Protein AF-A0A2W7QHV4-F1 (afdb_monomer_lite)

Radius of gyration: 16.57 Å; chains: 1; bounding box: 40×43×42 Å

Foldseek 3Di:
DDPVVLQDKDKDKKWKWKDAAPDDFDPPADPCDPWDWDADPVQQWIFTDDPNHTFWIKHKDCDDLLCVVVPNDDPAIEIDPIDGDPVCPPVLPLLNNLLVVCVVPSNPHMYMYIHHPPCVSVVVSCVSSPIDTFWIWIFIDGNSDTHPTDTGGDD

pLDDT: mean 93.12, std 9.53, range [46.91, 98.56]

Organism: NCBI:txid237019

Structure (mmCIF, N/CA/C/O backbone):
data_AF-A0A2W7QHV4-F1
#
_entry.id   AF-A0A2W7QHV4-F1
#
loop_
_atom_site.group_PDB
_atom_site.id
_atom_site.type_symbol
_atom_site.label_atom_id
_atom_site.label_alt_id
_atom_site.label_comp_id
_atom_site.label_asym_id
_atom_site.label_entity_id
_atom_site.label_seq_id
_atom_site.pdbx_PDB_ins_code
_atom_site.Cartn_x
_atom_site.Cartn_y
_atom_site.Cartn_z
_atom_site.occupancy
_atom_site.B_iso_or_equiv
_atom_site.auth_seq_id
_atom_site.auth_comp_id
_atom_site.auth_asym_id
_atom_site.auth_atom_id
_atom_site.pdbx_PDB_model_num
ATOM 1 N N . MET A 1 1 ? 19.723 -25.994 14.233 1.00 46.91 1 MET A N 1
ATOM 2 C CA . MET A 1 1 ? 18.684 -25.896 13.178 1.00 46.91 1 MET A CA 1
ATOM 3 C C . MET A 1 1 ? 19.008 -24.673 12.319 1.00 46.91 1 MET A C 1
ATOM 5 O O . MET A 1 1 ? 18.790 -23.552 12.754 1.00 46.91 1 MET A O 1
ATOM 9 N N . GLY A 1 2 ? 19.735 -24.883 11.216 1.00 48.97 2 GLY A N 1
ATOM 10 C CA . GLY A 1 2 ? 20.670 -23.897 10.649 1.00 48.97 2 GLY A CA 1
ATOM 11 C C . GLY A 1 2 ? 20.086 -22.851 9.692 1.00 48.97 2 GLY A C 1
ATOM 12 O O . GLY A 1 2 ? 19.039 -23.055 9.077 1.00 48.97 2 GLY A O 1
ATOM 13 N N . LEU A 1 3 ? 20.834 -21.749 9.533 1.00 57.16 3 LEU A N 1
ATOM 14 C CA . LEU A 1 3 ? 20.592 -20.608 8.632 1.00 57.16 3 LEU A CA 1
ATOM 15 C C . LEU A 1 3 ? 20.153 -20.984 7.198 1.00 57.16 3 LEU A C 1
ATOM 17 O O . LEU A 1 3 ? 19.493 -20.185 6.538 1.00 57.16 3 LEU A O 1
ATOM 21 N N . LEU A 1 4 ? 20.477 -22.189 6.724 1.00 57.28 4 LEU A N 1
ATOM 22 C CA . LEU A 1 4 ? 20.204 -22.669 5.365 1.00 57.28 4 LEU A CA 1
ATOM 23 C C . LEU A 1 4 ? 18.707 -22.826 5.045 1.00 57.28 4 LEU A C 1
ATOM 25 O O . LEU A 1 4 ? 18.315 -22.675 3.891 1.00 57.28 4 LEU A O 1
ATOM 29 N N . ASN A 1 5 ? 17.837 -23.015 6.047 1.00 55.88 5 ASN A N 1
ATOM 30 C CA . ASN A 1 5 ? 16.386 -23.083 5.813 1.00 55.88 5 ASN A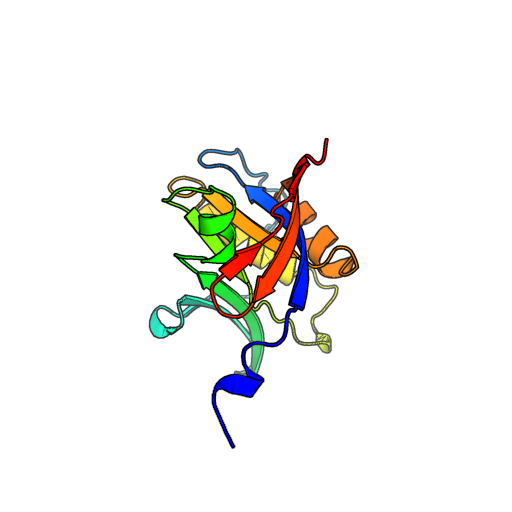 CA 1
ATOM 31 C C . ASN A 1 5 ? 15.769 -21.743 5.362 1.00 55.88 5 ASN A C 1
ATOM 33 O O . ASN A 1 5 ? 14.629 -21.728 4.898 1.00 55.88 5 ASN A O 1
ATOM 37 N N . LYS A 1 6 ? 16.507 -20.626 5.469 1.00 58.16 6 LYS A N 1
ATOM 38 C CA . LYS A 1 6 ? 16.067 -19.285 5.038 1.00 58.16 6 LYS A CA 1
ATOM 39 C C . LYS A 1 6 ? 16.394 -18.966 3.570 1.00 58.16 6 LYS A C 1
ATOM 41 O O . LYS A 1 6 ? 16.013 -17.902 3.091 1.00 58.16 6 LYS A O 1
ATOM 46 N N . LEU A 1 7 ? 17.066 -19.870 2.850 1.00 75.06 7 LEU A N 1
ATOM 47 C CA . LEU A 1 7 ? 17.440 -19.715 1.434 1.00 75.06 7 LEU A CA 1
ATOM 48 C C . LEU A 1 7 ? 16.475 -20.427 0.475 1.00 75.06 7 LEU A C 1
ATOM 50 O O . LEU A 1 7 ? 16.842 -20.752 -0.651 1.00 75.06 7 LEU A O 1
ATOM 54 N N . LYS A 1 8 ? 15.234 -20.687 0.899 1.00 84.75 8 LYS A N 1
ATOM 55 C CA . LYS A 1 8 ? 14.233 -21.258 -0.003 1.00 84.75 8 LYS A CA 1
ATOM 56 C C . LYS A 1 8 ? 13.778 -20.200 -1.013 1.00 84.75 8 LYS A C 1
ATOM 58 O O . LYS A 1 8 ? 13.364 -19.118 -0.587 1.00 84.75 8 LYS A O 1
ATOM 63 N N . PRO A 1 9 ? 13.836 -20.492 -2.322 1.00 90.06 9 PRO A N 1
ATOM 64 C CA . PRO A 1 9 ? 13.289 -19.600 -3.328 1.00 90.06 9 PRO A CA 1
ATOM 65 C C . PRO A 1 9 ? 11.784 -19.410 -3.136 1.00 90.06 9 PRO A C 1
ATOM 67 O O . PRO A 1 9 ? 11.052 -20.376 -2.926 1.00 90.06 9 PRO A O 1
ATOM 70 N N . PHE A 1 10 ? 11.329 -18.163 -3.223 1.00 92.00 10 PHE A N 1
ATOM 71 C CA . PHE A 1 10 ? 9.923 -17.791 -3.125 1.00 92.00 10 PHE A CA 1
ATOM 72 C C . PHE A 1 10 ? 9.524 -16.938 -4.337 1.00 92.00 10 PHE A C 1
ATOM 74 O O . PHE A 1 10 ? 10.131 -15.881 -4.554 1.00 92.00 10 PHE A O 1
ATOM 81 N N . PRO A 1 11 ? 8.538 -17.364 -5.145 1.00 95.88 11 PRO A N 1
ATOM 82 C CA . PRO A 1 11 ? 8.043 -16.551 -6.244 1.00 95.88 11 PRO A CA 1
ATOM 83 C C . PRO A 1 11 ? 7.258 -15.357 -5.696 1.00 95.88 11 PRO A C 1
ATOM 85 O O . PRO A 1 11 ? 6.364 -15.503 -4.867 1.00 95.88 11 PRO A O 1
ATOM 88 N N . VAL A 1 12 ? 7.587 -14.165 -6.177 1.00 96.62 12 VAL A N 1
ATOM 89 C CA . VAL A 1 12 ? 6.855 -12.930 -5.893 1.00 96.62 12 VAL A CA 1
ATOM 90 C C . VAL A 1 12 ? 6.030 -12.587 -7.123 1.00 96.62 12 VAL A C 1
ATOM 92 O O . VAL A 1 12 ? 6.571 -12.537 -8.226 1.00 96.62 12 VAL A O 1
ATOM 95 N N . ASP A 1 13 ? 4.743 -12.331 -6.920 1.00 97.75 13 ASP A N 1
ATOM 96 C CA . ASP A 1 13 ? 3.813 -11.852 -7.940 1.00 97.75 13 ASP A CA 1
ATOM 97 C C . ASP A 1 13 ? 2.847 -10.863 -7.284 1.00 97.75 13 ASP A C 1
ATOM 99 O O . ASP A 1 13 ? 1.955 -11.253 -6.529 1.00 97.75 13 ASP A O 1
ATOM 103 N N . LEU A 1 14 ? 3.091 -9.572 -7.496 1.00 98.25 14 LEU A N 1
ATOM 104 C CA . LEU A 1 14 ? 2.394 -8.488 -6.806 1.00 98.25 14 LEU A CA 1
ATOM 105 C C . LEU A 1 14 ? 1.960 -7.420 -7.804 1.00 98.25 14 LEU A C 1
ATOM 107 O O . LEU A 1 14 ? 2.708 -7.071 -8.714 1.00 98.25 14 LEU A O 1
ATOM 111 N N . LEU A 1 15 ? 0.771 -6.866 -7.605 1.00 98.50 15 LEU A N 1
ATOM 112 C CA . LEU A 1 15 ? 0.373 -5.614 -8.232 1.00 98.50 15 LEU A CA 1
ATOM 113 C C . LEU A 1 15 ? 0.959 -4.460 -7.422 1.00 98.50 15 LEU A C 1
ATOM 115 O O . LEU A 1 15 ? 0.896 -4.463 -6.192 1.00 98.50 15 LEU A O 1
ATOM 119 N N . LEU A 1 16 ? 1.514 -3.484 -8.124 1.00 98.44 16 LEU A N 1
ATOM 120 C CA . LEU A 1 16 ? 1.983 -2.225 -7.585 1.00 98.44 16 LEU A CA 1
ATOM 121 C C . LEU A 1 16 ? 0.974 -1.137 -7.931 1.00 98.44 16 LEU A C 1
ATOM 123 O O . LEU A 1 16 ? 0.675 -0.907 -9.102 1.00 98.44 16 LEU A O 1
ATOM 127 N N . TYR A 1 17 ? 0.511 -0.457 -6.895 1.00 98.38 17 TYR A N 1
ATOM 128 C CA . TYR A 1 17 ? -0.340 0.716 -6.973 1.00 98.38 17 TYR A CA 1
ATOM 129 C C . TYR A 1 17 ? 0.438 1.938 -6.514 1.00 98.38 17 TYR A C 1
ATOM 131 O O . TYR A 1 17 ? 1.314 1.831 -5.647 1.00 98.38 17 TYR A O 1
ATOM 139 N N . SER A 1 18 ? 0.103 3.093 -7.077 1.00 97.06 18 SER A N 1
ATOM 140 C CA . SER A 1 18 ? 0.762 4.348 -6.748 1.00 97.06 18 SER A CA 1
ATOM 141 C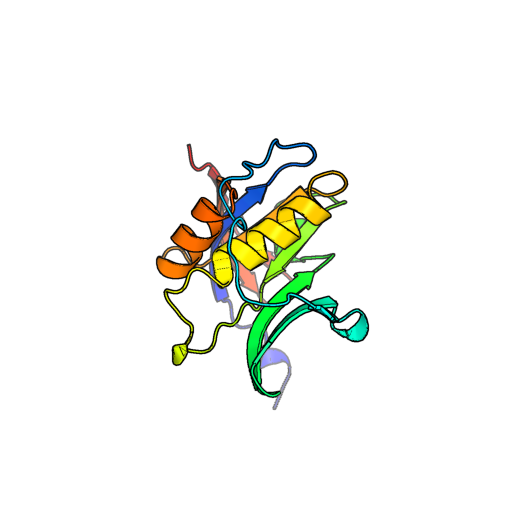 C . SER A 1 18 ? -0.195 5.521 -6.626 1.00 97.06 18 SER A C 1
ATOM 143 O O . SER A 1 18 ? -1.218 5.582 -7.304 1.00 97.06 18 SER A O 1
ATOM 145 N N . CYS A 1 19 ? 0.204 6.491 -5.814 1.00 96.56 19 CYS A N 1
ATOM 146 C CA . CYS A 1 19 ? -0.244 7.871 -5.908 1.00 96.56 19 CYS A CA 1
ATOM 147 C C . CYS A 1 19 ? 1.012 8.734 -6.052 1.00 96.56 19 CYS A C 1
ATOM 149 O O . CYS A 1 19 ? 1.839 8.790 -5.136 1.00 96.56 19 CYS A O 1
ATOM 151 N N . THR A 1 20 ? 1.203 9.319 -7.233 1.00 92.38 20 THR A N 1
ATOM 152 C CA . THR A 1 20 ? 2.401 10.105 -7.543 1.00 92.38 20 THR A CA 1
ATOM 153 C C . THR A 1 20 ? 2.368 11.419 -6.787 1.00 92.38 20 THR A C 1
ATOM 155 O O . THR A 1 20 ? 1.299 12.002 -6.580 1.00 92.38 20 THR A O 1
ATOM 158 N N . ARG A 1 21 ? 3.539 11.915 -6.401 1.00 90.00 21 ARG A N 1
ATOM 159 C CA . ARG A 1 21 ? 3.649 13.212 -5.746 1.00 90.00 21 ARG A CA 1
ATOM 160 C C . ARG A 1 21 ? 2.930 14.311 -6.532 1.00 90.00 21 ARG A C 1
ATOM 162 O O . ARG A 1 21 ? 3.041 14.377 -7.753 1.00 90.00 21 ARG A O 1
ATOM 169 N N . ASN A 1 22 ? 2.237 15.189 -5.814 1.00 88.88 22 ASN A N 1
ATOM 170 C CA . ASN A 1 22 ? 1.421 16.286 -6.342 1.00 88.88 22 ASN A CA 1
ATOM 171 C C . ASN A 1 22 ? 0.206 15.844 -7.175 1.00 88.88 22 ASN A C 1
ATOM 173 O O . ASN A 1 22 ? -0.383 16.668 -7.872 1.00 88.88 22 ASN A O 1
ATOM 177 N N . SER A 1 23 ? -0.199 14.573 -7.094 1.00 88.88 23 SER A N 1
ATOM 178 C CA . SER A 1 23 ? -1.467 14.137 -7.685 1.00 88.88 23 SER A CA 1
ATOM 179 C C . SER A 1 23 ? -2.644 14.826 -7.000 1.00 88.88 23 SER A C 1
ATOM 181 O O . SER A 1 23 ? -2.697 14.919 -5.771 1.00 88.88 23 SER A O 1
ATOM 183 N N . ALA A 1 24 ? -3.617 15.267 -7.796 1.00 88.44 24 ALA A N 1
ATOM 184 C CA . ALA A 1 24 ? -4.884 15.759 -7.280 1.00 88.44 24 ALA A CA 1
ATOM 185 C C . ALA A 1 24 ? -5.705 14.585 -6.724 1.00 88.44 24 ALA A C 1
ATOM 187 O O . ALA A 1 24 ? -5.980 13.616 -7.431 1.00 88.44 24 ALA A O 1
ATOM 188 N N . LEU A 1 25 ? -6.101 14.678 -5.456 1.00 89.81 25 LEU A N 1
ATOM 189 C CA . LEU A 1 25 ? -6.976 13.709 -4.802 1.00 89.81 25 LEU A CA 1
ATOM 190 C C . LEU A 1 25 ? -8.389 14.281 -4.700 1.00 89.81 25 LEU A C 1
ATOM 192 O O . LEU A 1 25 ? -8.568 15.451 -4.379 1.00 89.81 25 LEU A O 1
ATOM 196 N N . SER A 1 26 ? -9.394 13.445 -4.953 1.00 85.50 26 SER A N 1
ATOM 197 C CA . SER A 1 26 ? -10.801 13.823 -4.792 1.00 85.50 26 SER A CA 1
ATOM 198 C C . SER A 1 26 ? -11.181 13.972 -3.316 1.00 85.50 26 SER A C 1
ATOM 200 O O . SER A 1 26 ? -10.782 13.158 -2.492 1.00 85.50 26 SER A O 1
ATOM 202 N N . ASP A 1 27 ? -12.045 14.933 -2.991 1.00 80.94 27 ASP A N 1
ATOM 203 C CA . ASP A 1 27 ? -12.653 15.078 -1.659 1.00 80.94 27 ASP A CA 1
ATOM 204 C C . ASP A 1 27 ? -13.916 14.216 -1.455 1.00 80.94 27 ASP A C 1
ATOM 206 O O . ASP A 1 27 ? -14.699 14.453 -0.535 1.00 80.94 27 ASP A O 1
ATOM 210 N N . ALA A 1 28 ? -14.162 13.229 -2.324 1.00 75.25 28 ALA A N 1
ATOM 211 C CA . ALA A 1 28 ? -15.355 12.382 -2.250 1.00 75.25 28 ALA A CA 1
ATOM 212 C C . ALA A 1 28 ? -15.375 11.447 -1.024 1.00 75.25 28 ALA A C 1
ATOM 214 O O . ALA A 1 28 ? -16.450 11.078 -0.554 1.00 75.25 28 ALA A O 1
ATOM 215 N N . LEU A 1 29 ? -14.206 11.068 -0.501 1.00 80.12 29 LEU A N 1
ATOM 216 C CA . LEU A 1 29 ? -14.080 10.310 0.746 1.00 80.12 29 LEU A CA 1
ATOM 217 C C . LEU A 1 29 ? -13.980 11.258 1.954 1.00 80.12 29 LEU A C 1
ATOM 219 O O . LEU A 1 29 ? -13.500 12.381 1.824 1.00 80.12 29 LEU A O 1
ATOM 223 N N . ASN A 1 30 ? -14.375 10.771 3.136 1.00 68.06 30 ASN A N 1
ATOM 224 C CA . ASN A 1 30 ? -14.344 11.456 4.443 1.00 68.06 30 ASN A CA 1
ATOM 225 C C . ASN A 1 30 ? -15.435 12.487 4.791 1.00 68.06 30 ASN A C 1
ATOM 227 O O . ASN A 1 30 ? -15.299 13.115 5.838 1.00 68.06 30 ASN A O 1
ATOM 231 N N . LYS A 1 31 ? -16.521 12.670 4.026 1.00 68.19 31 LYS A N 1
ATOM 232 C CA . LYS A 1 31 ? -17.545 13.658 4.441 1.00 68.19 31 LYS A CA 1
ATOM 233 C C . LYS A 1 31 ? -18.235 13.316 5.770 1.00 68.19 31 LYS A C 1
ATOM 235 O O . LYS A 1 31 ? -18.462 14.223 6.555 1.00 68.19 31 LYS A O 1
ATOM 240 N N . ASP A 1 32 ? -18.430 12.027 6.059 1.00 82.38 32 ASP A N 1
ATOM 241 C CA . ASP A 1 32 ? -19.102 11.549 7.279 1.00 82.38 32 ASP A CA 1
ATOM 242 C C . ASP A 1 32 ? -18.384 10.337 7.908 1.00 82.38 32 ASP A C 1
ATOM 244 O O . ASP A 1 32 ? -19.020 9.410 8.406 1.00 82.38 32 ASP A O 1
ATOM 248 N N . PHE A 1 33 ? -17.047 10.273 7.830 1.00 90.94 33 PHE A N 1
ATOM 249 C CA . PHE A 1 33 ? -16.299 9.137 8.385 1.00 90.94 33 PHE A CA 1
ATOM 250 C C . PHE A 1 33 ? -16.332 9.179 9.927 1.00 90.94 33 PHE A C 1
ATOM 252 O O . PHE A 1 33 ? -15.736 10.085 10.509 1.00 90.94 33 PHE A O 1
ATOM 259 N N . PRO A 1 34 ? -16.992 8.223 10.615 1.00 93.12 34 PRO A N 1
ATOM 260 C CA . PRO A 1 34 ? -17.326 8.364 12.037 1.00 93.12 34 PRO A CA 1
ATOM 261 C C . PRO A 1 34 ? -16.175 7.977 12.975 1.00 93.12 34 PRO A C 1
ATOM 263 O O . PRO A 1 34 ? -16.338 7.970 14.193 1.00 93.12 34 PRO A O 1
ATOM 266 N N . TYR A 1 35 ? -15.022 7.608 12.418 1.00 94.94 35 TYR A N 1
ATOM 267 C CA . TYR A 1 35 ? -13.901 7.084 13.175 1.00 94.94 35 TYR A CA 1
ATOM 268 C C . TYR A 1 35 ? -12.769 8.098 13.272 1.00 94.94 35 TYR A C 1
ATOM 270 O O . TYR A 1 35 ? -12.344 8.687 12.277 1.00 94.94 35 TYR A O 1
ATOM 278 N N . GLN A 1 36 ? -12.215 8.223 14.474 1.00 94.94 36 GLN A N 1
ATOM 279 C CA . GLN A 1 36 ? -10.976 8.950 14.697 1.00 94.94 36 GLN A CA 1
ATOM 280 C C . GLN A 1 36 ? -9.786 8.132 14.183 1.00 94.94 36 GLN A C 1
ATOM 282 O O . GLN A 1 36 ? -9.640 6.956 14.516 1.00 94.94 36 GLN A O 1
ATOM 287 N N . ILE A 1 37 ? -8.934 8.769 13.379 1.00 96.56 37 ILE A N 1
ATOM 288 C CA . ILE A 1 37 ? -7.691 8.180 12.880 1.00 96.56 37 ILE A CA 1
ATOM 289 C C . ILE A 1 37 ? -6.527 8.774 13.673 1.00 96.56 37 ILE A C 1
ATOM 291 O O . ILE A 1 37 ? -6.223 9.958 13.528 1.00 96.56 37 ILE A O 1
ATOM 295 N N . ASP A 1 38 ? -5.843 7.943 14.452 1.00 97.38 38 ASP A N 1
ATOM 296 C CA . ASP A 1 38 ? -4.651 8.343 15.201 1.00 97.38 38 ASP A CA 1
ATOM 297 C C . ASP A 1 38 ? -3.377 7.865 14.496 1.00 97.38 38 ASP A C 1
ATOM 299 O O . ASP A 1 38 ? -3.365 6.835 13.816 1.00 97.38 38 ASP A O 1
ATOM 303 N N . PHE A 1 39 ? -2.273 8.589 14.688 1.00 97.94 39 PHE A N 1
ATOM 304 C CA . PHE A 1 39 ? -0.950 8.178 14.220 1.00 97.94 39 PHE A CA 1
ATOM 305 C C . PHE A 1 39 ? -0.072 7.756 15.402 1.00 97.94 39 PHE A C 1
ATOM 307 O O . PHE A 1 39 ? 0.142 8.536 16.326 1.00 97.94 39 PHE A O 1
ATOM 314 N N . SER A 1 40 ? 0.458 6.531 15.361 1.00 96.56 40 SER A N 1
ATOM 315 C CA . SER A 1 40 ? 1.507 6.065 16.275 1.00 96.56 40 SER A CA 1
ATOM 316 C C . SER A 1 40 ? 2.868 6.317 15.634 1.00 96.56 40 SER A C 1
ATOM 318 O O . SER A 1 40 ? 3.225 5.646 14.663 1.00 96.56 40 SER A O 1
ATOM 320 N N . GLU A 1 41 ? 3.634 7.266 16.178 1.00 94.31 41 GLU A N 1
ATOM 321 C CA . GLU A 1 41 ? 4.996 7.558 15.708 1.00 94.31 41 GLU A CA 1
ATOM 322 C C . GLU A 1 41 ? 5.945 6.380 15.955 1.00 94.31 41 GLU A C 1
ATOM 324 O O . GLU A 1 41 ? 6.679 5.979 15.051 1.00 94.31 41 GLU A O 1
ATOM 329 N N . ALA A 1 42 ? 5.868 5.777 17.148 1.00 94.56 42 ALA A N 1
ATOM 330 C CA . ALA A 1 42 ? 6.736 4.678 17.572 1.00 94.56 42 ALA A CA 1
ATOM 331 C C . ALA A 1 42 ? 6.663 3.466 16.629 1.00 94.56 42 ALA A C 1
ATOM 333 O O . ALA A 1 42 ? 7.677 2.831 16.348 1.00 94.56 42 ALA A O 1
ATOM 334 N N . ASP A 1 43 ? 5.471 3.180 16.101 1.00 95.12 43 ASP A N 1
ATOM 335 C CA . ASP A 1 43 ? 5.240 2.064 15.180 1.00 95.12 43 ASP A CA 1
ATOM 336 C C . ASP A 1 43 ? 5.124 2.500 13.711 1.00 95.12 43 ASP A C 1
ATOM 338 O O . ASP A 1 43 ? 4.936 1.651 12.836 1.00 95.12 43 ASP A O 1
ATOM 342 N N . SER A 1 44 ? 5.179 3.809 13.438 1.00 97.25 44 SER A N 1
ATOM 343 C CA . SER A 1 44 ? 4.938 4.409 12.120 1.00 97.25 44 SER A CA 1
ATOM 344 C C . SER A 1 44 ? 3.663 3.881 11.451 1.00 97.25 44 SER A C 1
ATOM 346 O O . SER A 1 44 ? 3.694 3.355 10.337 1.00 97.25 44 SER A O 1
ATOM 348 N N . GLN A 1 45 ? 2.519 3.991 12.128 1.00 98.31 45 GLN A N 1
ATOM 349 C CA . GLN A 1 45 ? 1.251 3.447 11.627 1.00 98.31 45 GLN A CA 1
ATOM 350 C C . GLN A 1 45 ? 0.050 4.323 11.973 1.00 98.31 45 GLN A C 1
ATOM 352 O O . GLN A 1 45 ? 0.011 4.960 13.024 1.00 98.31 45 GLN A O 1
ATOM 357 N N . PHE A 1 46 ? -0.957 4.299 11.105 1.00 98.38 46 PHE A N 1
ATOM 358 C CA . PHE A 1 46 ? -2.274 4.861 11.391 1.00 98.38 46 PHE A CA 1
ATOM 359 C C . PHE A 1 46 ? -3.147 3.790 12.020 1.00 98.38 46 PHE A C 1
ATOM 361 O O . PHE A 1 46 ? -3.160 2.656 11.533 1.00 98.38 46 PHE A O 1
ATOM 368 N N . ILE A 1 47 ? -3.861 4.140 13.083 1.00 98.25 47 ILE A N 1
ATOM 369 C CA . ILE A 1 47 ? -4.727 3.234 13.832 1.00 98.25 47 ILE A CA 1
ATOM 370 C C . ILE A 1 47 ? -6.110 3.840 14.015 1.00 98.25 47 ILE A C 1
ATOM 372 O O . ILE A 1 47 ? -6.271 5.055 14.093 1.00 98.25 47 ILE A O 1
ATOM 376 N N . ILE A 1 48 ? -7.097 2.962 14.133 1.00 98.12 48 ILE A N 1
ATOM 377 C CA . ILE A 1 48 ? -8.413 3.307 14.656 1.00 98.12 48 ILE A CA 1
ATOM 378 C C . ILE A 1 48 ? -8.711 2.345 15.795 1.00 98.12 48 ILE A C 1
ATOM 380 O O . ILE A 1 48 ? -8.492 1.130 15.671 1.00 98.12 48 ILE A O 1
ATOM 384 N N . LYS A 1 49 ? -9.224 2.890 16.897 1.00 97.44 49 LYS A N 1
ATOM 385 C CA . LYS A 1 49 ? -9.718 2.111 18.026 1.00 97.44 49 LYS A CA 1
ATOM 386 C C . LYS A 1 49 ? -11.168 2.450 18.327 1.00 97.44 49 LYS A C 1
ATOM 388 O O . LYS A 1 49 ? -11.559 3.608 18.262 1.00 97.44 49 LYS A O 1
ATOM 393 N N . GLU A 1 50 ? -11.928 1.448 18.743 1.00 95.50 50 GLU A N 1
ATOM 394 C CA . GLU A 1 50 ? -13.270 1.630 19.288 1.00 95.50 50 GLU A CA 1
ATOM 395 C C . GLU A 1 50 ? -13.359 0.942 20.650 1.00 95.50 50 GLU A C 1
ATOM 397 O O . GLU A 1 50 ? -13.037 -0.241 20.786 1.00 95.50 50 GLU A O 1
ATOM 402 N N . LYS A 1 51 ? -13.738 1.704 21.686 1.00 93.56 51 LYS A N 1
ATOM 403 C CA . LYS A 1 51 ? -13.794 1.232 23.086 1.00 93.56 51 LYS A CA 1
ATOM 404 C C . LYS A 1 51 ? -12.491 0.545 23.541 1.00 93.56 51 LYS A C 1
ATOM 406 O O . LYS A 1 51 ? -12.515 -0.443 24.264 1.00 93.56 51 LYS A O 1
ATOM 411 N N . GLY A 1 52 ? -11.348 1.055 23.075 1.00 94.00 52 GLY A N 1
ATOM 412 C CA . GLY A 1 52 ? -10.011 0.523 23.368 1.00 94.00 52 GLY A CA 1
ATOM 413 C C . GLY A 1 52 ? -9.531 -0.607 22.447 1.00 94.00 52 GLY A C 1
ATOM 414 O O . GLY A 1 52 ? -8.329 -0.875 22.411 1.00 94.00 52 GLY A O 1
ATOM 415 N N . ASN A 1 53 ? -10.412 -1.215 21.650 1.00 95.94 53 ASN A N 1
ATOM 416 C CA . ASN A 1 53 ? -10.066 -2.316 20.750 1.00 95.94 53 ASN A CA 1
ATOM 417 C C . ASN A 1 53 ? -9.541 -1.797 19.412 1.00 95.94 53 ASN A C 1
ATOM 419 O O . ASN A 1 53 ? -10.108 -0.867 18.845 1.00 95.94 53 ASN A O 1
ATOM 423 N N . LEU A 1 54 ? -8.476 -2.407 18.886 1.00 97.69 54 LEU A N 1
ATOM 424 C CA . LEU A 1 54 ? -7.939 -2.077 17.564 1.00 97.69 54 LEU A CA 1
ATOM 425 C C . LEU A 1 54 ? -8.887 -2.577 16.469 1.00 97.69 54 LEU A C 1
ATOM 427 O O . LEU A 1 54 ? -8.981 -3.783 16.259 1.00 97.69 54 LEU A O 1
ATOM 431 N N . ILE A 1 55 ? -9.514 -1.661 15.729 1.00 97.88 55 ILE A N 1
ATOM 432 C CA . ILE A 1 55 ? -10.397 -2.027 14.609 1.00 97.88 55 ILE A CA 1
ATOM 433 C C . ILE A 1 55 ? -9.672 -1.963 13.266 1.00 97.88 55 ILE A C 1
ATOM 435 O O . ILE A 1 55 ? -9.991 -2.712 12.345 1.00 97.88 55 ILE A O 1
ATOM 439 N N . HIS A 1 56 ? -8.681 -1.076 13.142 1.00 98.44 56 HIS A N 1
ATOM 440 C CA . HIS A 1 56 ? -7.915 -0.912 11.915 1.00 98.44 56 HIS A CA 1
ATOM 441 C C . HIS A 1 56 ? -6.483 -0.467 12.193 1.00 98.44 56 HIS A C 1
ATOM 443 O O . HIS A 1 56 ? -6.240 0.331 13.099 1.00 98.44 56 HIS A O 1
ATOM 449 N N . ARG A 1 57 ? -5.545 -0.933 11.362 1.00 98.31 57 ARG A N 1
ATOM 450 C CA . ARG A 1 57 ? -4.210 -0.340 11.240 1.00 98.31 57 ARG A CA 1
ATOM 451 C C . ARG A 1 57 ? -3.701 -0.349 9.801 1.00 98.31 57 ARG A C 1
ATOM 453 O O . ARG A 1 57 ? -3.982 -1.287 9.055 1.00 98.31 57 ARG A O 1
ATOM 460 N N . SER A 1 58 ? -2.877 0.639 9.468 1.00 98.50 58 SER A N 1
ATOM 461 C CA . SER A 1 58 ? -2.097 0.721 8.227 1.00 98.50 58 SER A CA 1
ATOM 462 C C . SER A 1 58 ? -0.672 1.183 8.544 1.00 98.50 58 SER A C 1
ATOM 464 O O . SER A 1 58 ? -0.488 2.298 9.039 1.00 98.50 58 SER A O 1
ATOM 466 N N . LYS A 1 59 ? 0.336 0.336 8.289 1.00 98.56 59 LYS A N 1
ATOM 467 C CA . LYS A 1 59 ? 1.745 0.654 8.575 1.00 98.56 59 LYS A CA 1
ATOM 468 C C . LYS A 1 59 ? 2.404 1.397 7.426 1.00 98.56 59 LYS A C 1
ATOM 470 O O . LYS A 1 59 ? 2.142 1.103 6.258 1.00 98.56 59 LYS A O 1
ATOM 475 N N . LEU A 1 60 ? 3.307 2.305 7.778 1.00 98.38 60 LEU A N 1
ATOM 476 C CA . LEU A 1 60 ? 4.147 3.040 6.850 1.00 98.38 60 LEU A CA 1
ATOM 477 C C . LEU A 1 60 ? 5.577 2.511 6.866 1.00 98.38 60 LEU A C 1
ATOM 479 O O . LEU A 1 60 ? 6.172 2.272 7.914 1.00 98.38 60 LEU A O 1
ATOM 483 N N . PHE A 1 61 ? 6.153 2.410 5.676 1.00 97.81 61 PHE A N 1
ATOM 484 C CA . PHE A 1 61 ? 7.541 2.039 5.468 1.00 97.81 61 PHE A CA 1
ATOM 485 C C . PHE A 1 61 ? 8.218 3.108 4.618 1.00 97.81 61 PHE A C 1
ATOM 487 O O . PHE A 1 61 ? 7.840 3.344 3.472 1.00 97.81 61 PHE A O 1
ATOM 494 N N . THR A 1 62 ? 9.274 3.723 5.141 1.00 95.38 62 THR A N 1
ATOM 495 C CA . THR A 1 62 ? 10.099 4.699 4.402 1.00 95.38 62 THR A CA 1
ATOM 496 C C . THR A 1 62 ? 11.121 4.026 3.478 1.00 95.38 62 THR A C 1
ATOM 498 O O . THR A 1 62 ? 11.846 4.680 2.729 1.00 95.38 62 THR A O 1
ATOM 501 N N . SER A 1 63 ? 11.206 2.693 3.522 1.00 93.69 63 SER A N 1
ATOM 502 C CA . SER A 1 63 ? 12.130 1.881 2.737 1.00 93.69 63 SER A CA 1
ATOM 503 C C . SER A 1 63 ? 11.538 0.499 2.474 1.00 93.69 63 SER A C 1
ATOM 505 O O . SER A 1 63 ? 11.119 -0.191 3.397 1.00 93.69 63 SER A O 1
ATOM 507 N N . SER A 1 64 ? 11.601 0.048 1.222 1.00 95.38 64 SER A N 1
ATOM 508 C CA . SER A 1 64 ? 11.281 -1.319 0.811 1.00 95.38 64 SER A CA 1
ATOM 509 C C . SER A 1 64 ? 12.398 -1.878 -0.064 1.00 95.38 64 SER A C 1
ATOM 511 O O . SER A 1 64 ? 12.722 -1.320 -1.114 1.00 95.38 64 SER A O 1
ATOM 513 N N . LEU A 1 65 ? 12.993 -3.003 0.352 1.00 94.12 65 LEU A N 1
ATOM 514 C CA . LEU A 1 65 ? 14.013 -3.695 -0.445 1.00 94.12 65 LEU A CA 1
ATOM 515 C C . LEU A 1 65 ? 13.464 -4.137 -1.802 1.00 94.12 65 LEU A C 1
ATOM 517 O O . LEU A 1 65 ? 14.186 -4.063 -2.792 1.00 94.12 65 LEU A O 1
ATOM 521 N N . LEU A 1 66 ? 12.204 -4.570 -1.853 1.00 95.44 66 LEU A N 1
ATOM 522 C CA . LEU A 1 66 ? 11.560 -4.978 -3.095 1.00 95.44 66 LEU A CA 1
ATOM 523 C C . LEU A 1 66 ? 11.440 -3.782 -4.049 1.00 95.44 66 LEU A C 1
ATOM 525 O O . LEU A 1 66 ? 11.954 -3.848 -5.159 1.00 95.44 66 LEU A O 1
ATOM 529 N N . LEU A 1 67 ? 10.866 -2.661 -3.599 1.00 96.88 67 LEU A N 1
ATOM 530 C CA . LEU A 1 67 ? 10.729 -1.462 -4.438 1.00 96.88 67 LEU A CA 1
ATOM 531 C C . LEU A 1 67 ? 12.094 -0.940 -4.917 1.00 96.88 67 LEU A C 1
ATOM 533 O O . LEU A 1 67 ? 12.260 -0.655 -6.102 1.00 96.88 67 LEU A O 1
ATOM 537 N N . LYS A 1 68 ? 13.106 -0.912 -4.038 1.00 96.12 68 LYS A N 1
ATOM 538 C CA . LYS A 1 68 ? 14.486 -0.545 -4.410 1.00 96.12 68 LYS A CA 1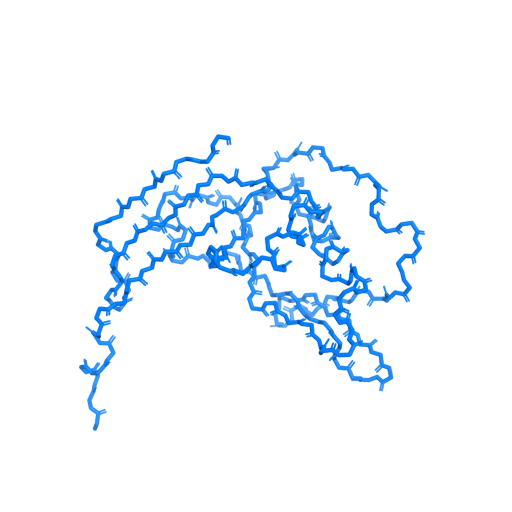
ATOM 539 C C . LYS A 1 68 ? 15.048 -1.463 -5.501 1.00 96.12 68 LYS A C 1
ATOM 541 O O . LYS A 1 68 ? 15.637 -0.984 -6.464 1.00 96.12 68 LYS A O 1
ATOM 546 N N . ASN A 1 69 ? 14.834 -2.776 -5.389 1.00 95.69 69 ASN A N 1
ATOM 547 C CA . ASN A 1 69 ? 15.308 -3.746 -6.381 1.00 95.69 69 ASN A CA 1
ATOM 548 C C . ASN A 1 69 ? 14.615 -3.613 -7.744 1.00 95.69 69 ASN A C 1
ATOM 550 O O . ASN A 1 69 ? 15.208 -3.985 -8.759 1.00 95.69 69 ASN A O 1
ATOM 554 N N . PHE A 1 70 ? 13.402 -3.067 -7.770 1.00 96.56 70 PHE A N 1
ATOM 555 C CA . PHE A 1 70 ? 12.652 -2.750 -8.985 1.00 96.56 70 PHE A CA 1
ATOM 556 C C . PHE A 1 70 ? 12.862 -1.306 -9.481 1.00 96.56 70 PHE A C 1
ATOM 558 O O . PHE A 1 70 ? 12.215 -0.891 -10.435 1.00 96.56 70 PHE A O 1
ATOM 565 N N . GLY A 1 71 ? 13.799 -0.555 -8.887 1.00 95.69 71 GLY A N 1
ATOM 566 C CA . GLY A 1 71 ? 14.235 0.751 -9.392 1.00 95.69 71 GLY A CA 1
ATOM 567 C C . GLY A 1 71 ? 13.444 1.959 -8.882 1.00 95.69 71 GLY A C 1
ATOM 568 O O . GLY A 1 71 ? 13.706 3.073 -9.331 1.00 95.69 71 GLY A O 1
ATOM 569 N N . TYR A 1 72 ? 12.524 1.780 -7.931 1.00 95.38 72 TYR A N 1
ATOM 570 C CA . TYR A 1 72 ? 11.771 2.888 -7.337 1.00 95.38 72 TYR A CA 1
ATOM 571 C C . TYR A 1 72 ? 12.646 3.679 -6.355 1.00 95.38 72 TYR A C 1
ATOM 573 O O . TYR A 1 72 ? 13.239 3.116 -5.426 1.00 95.38 72 TYR A O 1
ATOM 581 N N . LYS A 1 73 ? 12.735 4.995 -6.575 1.00 93.50 73 LYS A N 1
ATOM 582 C CA . LYS A 1 73 ? 13.642 5.912 -5.867 1.00 93.50 73 LYS A CA 1
ATOM 583 C C . LYS A 1 73 ? 12.902 6.741 -4.821 1.00 93.50 73 LYS A C 1
ATOM 585 O O . LYS A 1 73 ? 11.741 7.080 -4.996 1.00 93.50 73 LYS A O 1
ATOM 590 N N . GLN A 1 74 ? 13.597 7.063 -3.734 1.00 94.06 74 GLN A N 1
ATOM 591 C CA . GLN A 1 74 ? 13.107 7.957 -2.683 1.00 94.06 74 GLN A CA 1
ATOM 592 C C . GLN A 1 74 ? 13.063 9.430 -3.155 1.00 94.06 74 GLN A C 1
ATOM 594 O O . GLN A 1 74 ? 13.789 9.775 -4.090 1.00 94.06 74 GLN A O 1
ATOM 599 N N . PRO A 1 75 ? 12.283 10.313 -2.492 1.00 95.12 75 PRO A N 1
ATOM 600 C CA . PRO A 1 75 ? 11.407 10.018 -1.354 1.00 95.12 75 PRO A CA 1
ATOM 601 C C . PRO A 1 75 ? 10.099 9.330 -1.762 1.00 95.12 75 PRO A C 1
ATOM 603 O O . PRO A 1 75 ? 9.343 9.835 -2.592 1.00 95.12 75 PRO A O 1
ATOM 606 N N . TYR A 1 76 ? 9.824 8.195 -1.119 1.00 96.88 76 TYR A N 1
ATOM 607 C CA . TYR A 1 76 ? 8.537 7.513 -1.173 1.00 96.88 76 TYR A CA 1
ATOM 608 C C . TYR A 1 76 ? 8.155 6.987 0.207 1.00 96.88 76 TYR A C 1
ATOM 610 O O . TYR A 1 76 ? 9.024 6.745 1.050 1.00 96.88 76 TYR A O 1
ATOM 618 N N . ILE A 1 77 ? 6.864 6.740 0.392 1.00 97.56 77 ILE A N 1
ATOM 619 C CA . ILE A 1 77 ? 6.352 5.877 1.453 1.00 97.56 77 ILE A CA 1
ATOM 620 C C . ILE A 1 77 ? 5.701 4.645 0.825 1.00 97.56 77 ILE A C 1
ATOM 622 O O . ILE A 1 77 ? 5.073 4.720 -0.230 1.00 97.56 77 ILE A O 1
ATOM 626 N N . ALA A 1 78 ? 5.876 3.493 1.456 1.00 98.12 78 ALA A N 1
ATOM 627 C CA . ALA A 1 78 ? 5.112 2.299 1.142 1.00 98.12 78 ALA A CA 1
ATOM 628 C C . ALA A 1 78 ? 4.113 2.037 2.268 1.00 98.12 78 ALA A C 1
ATOM 630 O O . ALA A 1 78 ? 4.474 2.139 3.441 1.00 98.12 78 ALA A O 1
ATOM 631 N N . ILE A 1 79 ? 2.875 1.698 1.919 1.00 98.44 79 ILE A N 1
ATOM 632 C CA . ILE A 1 79 ? 1.851 1.306 2.891 1.00 98.44 79 ILE A CA 1
ATOM 633 C C . ILE A 1 79 ? 1.692 -0.214 2.826 1.00 98.44 79 ILE A C 1
ATOM 635 O O . ILE A 1 79 ? 1.575 -0.792 1.742 1.00 98.44 79 ILE A O 1
ATOM 639 N N . GLY A 1 80 ? 1.712 -0.867 3.985 1.00 97.25 80 GLY A N 1
ATOM 640 C CA . GLY A 1 80 ? 1.629 -2.322 4.100 1.00 97.25 80 GLY A CA 1
ATOM 641 C C . GLY A 1 80 ? 1.119 -2.767 5.467 1.00 97.25 80 GLY A C 1
ATOM 642 O O . GLY A 1 80 ? 0.662 -1.946 6.263 1.00 97.25 80 GLY A O 1
ATOM 643 N N . ASP A 1 81 ? 1.163 -4.078 5.723 1.00 96.50 81 ASP A N 1
ATOM 644 C CA . ASP A 1 81 ? 0.713 -4.716 6.973 1.00 96.50 81 ASP A CA 1
ATOM 645 C C . ASP A 1 81 ? -0.650 -4.211 7.477 1.00 96.50 81 ASP A C 1
ATOM 647 O O . ASP A 1 81 ? -0.892 -4.055 8.681 1.00 96.50 81 ASP A O 1
ATOM 651 N N . CYS A 1 82 ? -1.542 -3.926 6.526 1.00 97.75 82 CYS A N 1
ATOM 652 C CA . CYS A 1 82 ? -2.856 -3.385 6.810 1.00 97.75 82 CYS A CA 1
ATOM 653 C C . CYS A 1 82 ? -3.745 -4.469 7.415 1.00 97.75 82 CYS A C 1
ATOM 655 O O . CYS A 1 82 ? -3.756 -5.616 6.965 1.00 97.75 82 CYS A O 1
ATOM 657 N N . PHE A 1 83 ? -4.524 -4.092 8.417 1.00 97.69 83 PHE A N 1
ATOM 658 C CA . PHE A 1 83 ? -5.470 -4.979 9.076 1.00 97.69 83 PHE A CA 1
ATOM 659 C C . PHE A 1 83 ? -6.762 -4.221 9.340 1.00 97.69 83 PHE A C 1
ATOM 661 O O . PHE A 1 83 ? -6.726 -3.063 9.743 1.00 97.69 83 PHE A O 1
ATOM 668 N N . THR A 1 84 ? -7.890 -4.890 9.121 1.00 97.75 84 THR A N 1
ATOM 669 C CA . THR A 1 84 ? -9.206 -4.448 9.589 1.00 97.75 84 THR A CA 1
ATOM 670 C C . THR A 1 84 ? -9.878 -5.641 10.243 1.00 97.75 84 THR A C 1
ATOM 672 O O . THR A 1 84 ? -9.907 -6.719 9.629 1.00 97.75 84 THR A O 1
ATOM 675 N N . ASP A 1 85 ? -10.388 -5.435 11.452 1.00 97.44 85 ASP A N 1
ATOM 676 C CA . ASP A 1 85 ? -11.175 -6.423 12.180 1.00 97.44 85 ASP A CA 1
ATOM 677 C C . ASP A 1 85 ? -12.383 -6.864 11.345 1.00 97.44 85 ASP A C 1
ATOM 679 O O . ASP A 1 85 ? -12.989 -6.056 10.636 1.00 97.44 85 ASP A O 1
ATOM 683 N N . ASP A 1 86 ? -12.701 -8.158 11.389 1.00 96.12 86 ASP A N 1
ATOM 684 C CA . ASP A 1 86 ? -13.701 -8.769 10.512 1.00 96.12 86 ASP A CA 1
ATOM 685 C C . ASP A 1 86 ? -15.091 -8.144 10.686 1.00 96.12 86 ASP A C 1
ATOM 687 O O . ASP A 1 86 ? -15.793 -7.952 9.691 1.00 96.12 86 ASP A O 1
ATOM 691 N N . ASN A 1 87 ? -15.444 -7.718 11.904 1.00 96.75 87 ASN A N 1
ATOM 692 C CA . ASN A 1 87 ? -16.738 -7.090 12.200 1.00 96.75 87 ASN A CA 1
ATOM 693 C C . ASN A 1 87 ? -16.872 -5.683 11.593 1.00 96.75 87 ASN A C 1
ATOM 695 O O . ASN A 1 87 ? -17.973 -5.149 11.473 1.00 96.75 87 ASN A O 1
ATOM 699 N N . TYR A 1 88 ? -15.749 -5.089 11.188 1.00 95.94 88 TYR A N 1
ATOM 700 C CA . TYR A 1 88 ? -15.652 -3.725 10.670 1.00 95.94 88 TYR A CA 1
ATOM 701 C C . TYR A 1 88 ? -15.354 -3.682 9.163 1.00 95.94 88 TYR A C 1
ATOM 703 O O . TYR A 1 88 ? -15.273 -2.613 8.547 1.00 95.94 88 TYR A O 1
ATOM 711 N N . ARG A 1 89 ? -15.195 -4.845 8.519 1.00 94.25 89 ARG A N 1
ATOM 712 C CA . ARG A 1 89 ? -14.970 -4.924 7.071 1.00 94.25 89 ARG A CA 1
ATOM 713 C C . ARG A 1 89 ? -16.218 -4.515 6.291 1.00 94.25 89 ARG A C 1
ATOM 715 O O . ARG A 1 89 ? -17.344 -4.624 6.752 1.00 94.25 89 ARG A O 1
ATOM 722 N N . GLY A 1 90 ? -16.001 -4.013 5.076 1.00 91.88 90 GLY A N 1
ATOM 723 C CA . GLY A 1 90 ? -17.078 -3.543 4.197 1.00 91.88 90 GLY A CA 1
ATOM 724 C C . GLY A 1 90 ? -17.609 -2.141 4.519 1.00 91.88 90 GLY A C 1
ATOM 725 O O . GLY A 1 90 ? -18.244 -1.541 3.660 1.00 91.88 90 GLY A O 1
ATOM 726 N N . GLN A 1 91 ? -17.262 -1.563 5.672 1.00 94.19 91 GLN A N 1
ATOM 727 C CA . GLN A 1 91 ? -17.750 -0.249 6.125 1.00 94.19 91 GLN A CA 1
ATOM 728 C C . GLN A 1 91 ? -16.929 0.945 5.597 1.00 94.19 91 GLN A C 1
ATOM 730 O O . GLN A 1 91 ? -17.011 2.058 6.102 1.00 94.19 91 GLN A O 1
ATOM 735 N N . GLY A 1 92 ? -16.063 0.726 4.604 1.00 94.44 92 GLY A N 1
ATOM 736 C CA . GLY A 1 92 ? -15.235 1.789 4.026 1.00 94.44 92 GLY A CA 1
ATOM 737 C C . GLY A 1 92 ? -14.070 2.272 4.904 1.00 94.44 92 GLY A C 1
ATOM 738 O O . GLY A 1 92 ? -13.385 3.208 4.505 1.00 94.44 92 GLY A O 1
ATOM 739 N N . ILE A 1 93 ? -13.780 1.640 6.046 1.00 96.56 93 ILE A N 1
ATOM 740 C CA . ILE A 1 93 ? -12.666 2.041 6.926 1.00 96.56 93 ILE A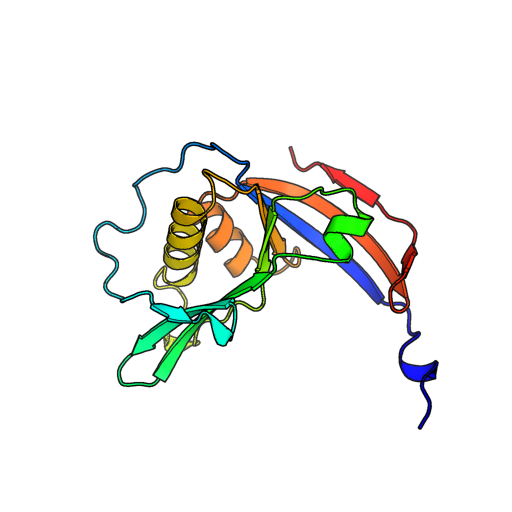 CA 1
ATOM 741 C C . ILE A 1 93 ? -11.325 2.044 6.192 1.00 96.56 93 ILE A C 1
ATOM 743 O O . ILE A 1 93 ? -10.643 3.062 6.148 1.00 96.56 93 ILE A O 1
ATOM 747 N N . TYR A 1 94 ? -10.975 0.923 5.560 1.00 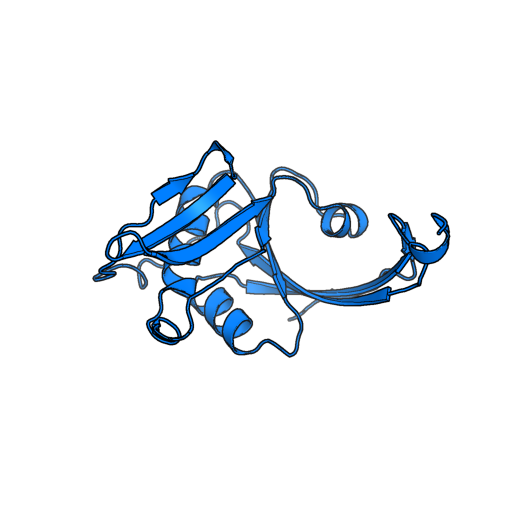97.19 94 TYR A N 1
ATOM 748 C CA . TYR A 1 94 ? -9.715 0.792 4.835 1.00 97.19 94 TYR A CA 1
ATOM 749 C C . TYR A 1 94 ? -9.504 1.883 3.762 1.00 97.19 94 TYR A C 1
ATOM 751 O O . TYR A 1 94 ? -8.494 2.581 3.846 1.00 97.19 94 TYR A O 1
ATOM 759 N N . PRO A 1 95 ? -10.424 2.112 2.800 1.00 97.12 95 PRO A N 1
ATOM 760 C CA . PRO A 1 95 ? -10.241 3.177 1.813 1.00 97.12 95 PRO A CA 1
ATOM 761 C C . PRO A 1 95 ? -10.194 4.588 2.420 1.00 97.12 95 PRO A C 1
ATOM 763 O O . PRO A 1 95 ? -9.399 5.397 1.951 1.00 97.12 95 PRO A O 1
ATOM 766 N N . ASN A 1 96 ? -10.977 4.897 3.465 1.00 97.25 96 ASN A N 1
ATOM 767 C CA . ASN A 1 96 ? -10.924 6.221 4.107 1.00 97.25 96 ASN A CA 1
ATOM 768 C C . ASN A 1 96 ? -9.580 6.459 4.817 1.00 97.25 96 ASN A C 1
ATOM 770 O O . ASN A 1 96 ? -8.992 7.533 4.675 1.00 97.25 96 ASN A O 1
ATOM 774 N N . VAL A 1 97 ? -9.042 5.447 5.509 1.00 97.31 97 VAL A N 1
ATOM 775 C CA . VAL A 1 97 ? -7.715 5.536 6.142 1.00 97.31 97 VAL A CA 1
ATOM 776 C C . VAL A 1 97 ? -6.618 5.694 5.096 1.00 97.31 97 VAL A C 1
ATOM 778 O O . VAL A 1 97 ? -5.769 6.571 5.236 1.00 97.31 97 VAL A O 1
ATOM 781 N N . LEU A 1 98 ? -6.644 4.904 4.019 1.00 97.75 98 LEU A N 1
ATOM 782 C CA . LEU A 1 98 ? -5.690 5.077 2.924 1.00 97.75 98 LEU A CA 1
ATOM 783 C C . LEU A 1 98 ? -5.772 6.482 2.333 1.00 97.75 98 LEU A C 1
ATOM 785 O O . LEU A 1 98 ? -4.745 7.132 2.176 1.00 97.75 98 LEU A O 1
ATOM 789 N N . HIS A 1 99 ? -6.978 6.979 2.065 1.00 96.94 99 HIS A N 1
ATOM 790 C CA . HIS A 1 99 ? -7.176 8.314 1.518 1.00 96.94 99 HIS A CA 1
ATOM 791 C C . HIS A 1 99 ? -6.634 9.413 2.447 1.00 96.94 99 HIS A C 1
ATOM 793 O O . HIS A 1 99 ? -5.982 10.350 1.983 1.00 96.94 99 HIS A O 1
ATOM 799 N N . HIS A 1 100 ? -6.830 9.274 3.764 1.00 96.12 100 HIS A N 1
ATOM 800 C CA . HIS A 1 100 ? -6.223 10.156 4.763 1.00 96.12 100 HIS A CA 1
ATOM 801 C C . HIS A 1 100 ? -4.687 10.148 4.672 1.00 96.12 100 HIS A C 1
ATOM 803 O O . HIS A 1 100 ? -4.060 11.210 4.657 1.00 96.12 100 HIS A O 1
ATOM 809 N N . ILE A 1 101 ? -4.076 8.964 4.552 1.00 96.94 101 ILE A N 1
ATOM 810 C CA . ILE A 1 101 ? -2.623 8.829 4.379 1.00 96.94 101 ILE A CA 1
ATOM 811 C C . ILE A 1 101 ? -2.175 9.503 3.076 1.00 96.94 101 ILE A C 1
ATOM 813 O O . ILE A 1 101 ? -1.222 10.281 3.094 1.00 96.94 101 ILE A O 1
ATOM 817 N N . LEU A 1 102 ? -2.869 9.263 1.958 1.00 96.69 102 LEU A N 1
ATOM 818 C CA . LEU A 1 102 ? -2.534 9.887 0.677 1.00 96.69 102 LEU A CA 1
ATOM 819 C C . LEU A 1 102 ? -2.550 11.414 0.790 1.00 96.69 102 LEU A C 1
ATOM 821 O O . LEU A 1 102 ? -1.549 12.047 0.467 1.00 96.69 102 LEU A O 1
ATOM 825 N N . LYS A 1 103 ? -3.617 12.005 1.342 1.00 94.75 103 LYS A N 1
ATOM 826 C CA . LYS A 1 103 ? -3.711 13.461 1.554 1.00 94.75 103 LYS A CA 1
ATOM 827 C C . LYS A 1 103 ? -2.557 14.018 2.382 1.00 94.75 103 LYS A C 1
ATOM 829 O O . LYS A 1 103 ? -2.065 15.104 2.090 1.00 94.75 103 LYS A O 1
ATOM 834 N N . LYS A 1 104 ? -2.102 13.272 3.390 1.00 95.38 104 LYS A N 1
ATOM 835 C CA . LYS A 1 104 ? -1.002 13.702 4.255 1.00 95.38 104 LYS A CA 1
ATOM 836 C C . LYS A 1 104 ? 0.360 13.703 3.553 1.00 95.38 104 LYS A C 1
ATOM 838 O O . LYS A 1 104 ? 1.182 14.564 3.857 1.00 95.38 104 LYS A O 1
ATOM 843 N N . PHE A 1 105 ? 0.621 12.755 2.652 1.00 96.00 105 PHE A N 1
ATOM 844 C CA . PHE A 1 105 ? 1.973 12.531 2.115 1.00 96.00 105 PHE A CA 1
ATOM 845 C C . PHE A 1 105 ? 2.147 12.855 0.629 1.00 96.00 105 PHE A C 1
ATOM 847 O O . PHE A 1 105 ? 3.281 13.079 0.205 1.00 96.00 105 PHE A O 1
ATOM 854 N N . VAL A 1 106 ? 1.071 12.933 -0.159 1.00 94.06 106 VAL A N 1
ATOM 855 C CA . VAL A 1 106 ? 1.151 13.110 -1.621 1.00 94.06 106 VAL A CA 1
ATOM 856 C C . VAL A 1 106 ? 1.845 14.410 -2.036 1.00 94.06 106 VAL A C 1
ATOM 858 O O . VAL A 1 106 ? 2.419 14.477 -3.113 1.00 94.06 106 VAL A O 1
ATOM 861 N N . SER A 1 107 ? 1.875 15.448 -1.199 1.00 93.88 107 SER A N 1
ATOM 862 C CA . SER A 1 107 ? 2.598 16.694 -1.507 1.00 93.88 107 SER A CA 1
ATOM 863 C C . SER A 1 107 ? 4.126 16.551 -1.455 1.00 93.88 107 SER A C 1
ATOM 865 O O . SER A 1 107 ? 4.852 17.366 -2.017 1.00 93.88 107 SER A O 1
ATOM 867 N N . THR A 1 108 ? 4.644 15.520 -0.783 1.00 95.62 108 THR A N 1
ATOM 868 C CA . THR A 1 108 ? 6.081 15.392 -0.475 1.00 95.62 108 THR A CA 1
ATOM 869 C C . THR A 1 108 ? 6.684 14.048 -0.873 1.00 95.62 108 THR A C 1
ATOM 871 O O . THR A 1 108 ? 7.899 13.956 -1.051 1.00 95.62 108 THR A O 1
ATOM 874 N N . HIS A 1 109 ? 5.865 13.011 -1.056 1.00 97.19 109 HIS A N 1
ATOM 875 C CA . HIS A 1 109 ? 6.301 11.642 -1.317 1.00 97.19 109 HIS A CA 1
ATOM 876 C C . HIS A 1 109 ? 5.477 11.018 -2.438 1.00 97.19 109 HIS A C 1
ATOM 878 O O . HIS A 1 109 ? 4.288 11.296 -2.572 1.00 97.19 109 HIS A O 1
ATOM 884 N N . ASP A 1 110 ? 6.101 10.123 -3.203 1.00 97.12 110 ASP A N 1
ATOM 885 C CA . ASP A 1 110 ? 5.315 9.109 -3.905 1.00 97.12 110 ASP A CA 1
ATOM 886 C C . ASP A 1 110 ? 4.790 8.103 -2.879 1.00 97.12 110 ASP A C 1
ATOM 888 O O . ASP A 1 110 ? 5.498 7.740 -1.932 1.00 97.12 110 ASP A O 1
ATOM 892 N N . VAL A 1 111 ? 3.563 7.630 -3.064 1.00 98.00 111 VAL A N 1
ATOM 893 C CA . VAL A 1 111 ? 2.980 6.594 -2.211 1.00 98.00 111 VAL A CA 1
ATOM 894 C C . VAL A 1 111 ? 2.832 5.314 -3.008 1.00 98.00 111 VAL A C 1
ATOM 896 O O . VAL A 1 111 ? 2.223 5.331 -4.073 1.00 98.00 111 VAL A O 1
ATOM 899 N N . TYR A 1 112 ? 3.349 4.206 -2.481 1.00 98.38 112 TYR A N 1
ATOM 900 C CA . TYR A 1 112 ? 3.268 2.891 -3.112 1.00 98.38 112 TYR A CA 1
ATOM 901 C C . TYR A 1 112 ? 2.548 1.873 -2.229 1.00 98.38 112 TYR A C 1
ATOM 903 O O . TYR A 1 112 ? 2.726 1.838 -1.011 1.00 98.38 112 TYR A O 1
ATOM 911 N N . MET A 1 113 ? 1.786 0.982 -2.856 1.00 98.50 113 MET A N 1
ATOM 912 C CA . MET A 1 113 ? 1.207 -0.192 -2.203 1.00 98.50 113 MET A CA 1
ATOM 913 C C . MET A 1 113 ? 1.395 -1.425 -3.069 1.00 98.50 113 MET A C 1
ATOM 915 O O . MET A 1 113 ? 1.271 -1.371 -4.290 1.00 98.50 113 MET A O 1
ATOM 919 N N . LEU A 1 114 ? 1.697 -2.544 -2.419 1.00 98.31 114 LEU A N 1
ATOM 920 C CA . LEU A 1 114 ? 1.871 -3.835 -3.066 1.00 98.31 114 LEU A CA 1
ATOM 921 C C . LEU A 1 114 ? 0.779 -4.781 -2.588 1.00 98.31 114 LEU A C 1
ATOM 923 O O . LEU A 1 114 ? 0.550 -4.907 -1.386 1.00 98.31 114 LEU A O 1
ATOM 927 N N . VAL A 1 115 ? 0.131 -5.470 -3.520 1.00 98.12 115 VAL A N 1
ATOM 928 C CA . VAL A 1 115 ? -0.971 -6.379 -3.205 1.00 98.12 115 VAL A CA 1
ATOM 929 C C . VAL A 1 115 ? -0.899 -7.642 -4.056 1.00 98.12 115 VAL A C 1
ATOM 931 O O . VAL A 1 115 ? -0.478 -7.607 -5.210 1.00 98.12 115 VAL A O 1
ATOM 934 N N . ALA A 1 116 ? -1.314 -8.778 -3.496 1.00 97.81 116 ALA A N 1
ATOM 935 C CA . ALA A 1 116 ? -1.488 -9.995 -4.279 1.00 97.81 116 ALA A CA 1
ATOM 936 C C . ALA A 1 116 ? -2.611 -9.796 -5.321 1.00 97.81 116 ALA A C 1
ATOM 938 O O . ALA A 1 116 ? -3.666 -9.268 -4.960 1.00 97.81 116 ALA A O 1
ATOM 939 N N . PRO A 1 117 ? -2.453 -10.262 -6.576 1.00 97.56 117 PRO A N 1
ATOM 940 C CA . PRO A 1 117 ? -3.478 -10.109 -7.615 1.00 97.56 117 PRO A CA 1
ATOM 941 C C . PRO A 1 117 ? -4.849 -10.706 -7.256 1.00 97.56 117 PRO A C 1
ATOM 943 O O . PRO A 1 117 ? -5.864 -10.301 -7.808 1.00 97.56 117 PRO A O 1
ATOM 946 N N . THR A 1 118 ? -4.886 -11.667 -6.332 1.00 97.75 118 THR A N 1
ATOM 947 C CA . THR A 1 118 ? -6.105 -12.345 -5.870 1.00 97.75 118 THR A CA 1
ATOM 948 C C . THR A 1 118 ? -6.836 -11.607 -4.746 1.00 97.75 118 THR A C 1
ATOM 950 O O . THR A 1 118 ? -7.949 -11.987 -4.390 1.00 97.75 118 THR A O 1
ATOM 953 N N . ASN A 1 119 ? -6.251 -10.553 -4.169 1.00 96.88 119 ASN A N 1
ATOM 954 C CA . ASN A 1 119 ? -6.852 -9.823 -3.053 1.00 96.88 119 ASN A CA 1
ATOM 955 C C . ASN A 1 119 ? -7.760 -8.689 -3.559 1.00 96.88 119 ASN A C 1
ATOM 957 O O . ASN A 1 119 ? -7.450 -7.498 -3.454 1.00 96.88 119 ASN A O 1
ATOM 961 N N . THR A 1 120 ? -8.909 -9.082 -4.111 1.00 96.88 120 THR A N 1
ATOM 962 C CA . THR A 1 120 ? -9.926 -8.165 -4.645 1.00 96.88 120 THR A CA 1
ATOM 963 C C . THR A 1 120 ? -10.409 -7.114 -3.632 1.00 96.88 120 THR A C 1
ATOM 965 O O . THR A 1 120 ? -10.560 -5.959 -4.037 1.00 96.88 120 THR A O 1
ATOM 968 N N . PRO A 1 121 ? -10.640 -7.429 -2.336 1.00 95.88 121 PRO A N 1
ATOM 969 C CA . PRO A 1 121 ? -11.045 -6.415 -1.359 1.00 95.88 121 PRO A CA 1
ATOM 970 C C . PRO A 1 121 ? -10.013 -5.296 -1.190 1.00 95.88 121 PRO A C 1
ATOM 972 O O . PRO A 1 121 ? -10.388 -4.121 -1.197 1.00 95.88 121 PRO A O 1
ATOM 975 N N . SER A 1 122 ? -8.723 -5.638 -1.081 1.00 96.50 122 SER A N 1
ATOM 976 C CA . SER A 1 122 ? -7.669 -4.627 -0.965 1.00 96.50 122 SER A CA 1
ATOM 977 C C . SER A 1 122 ?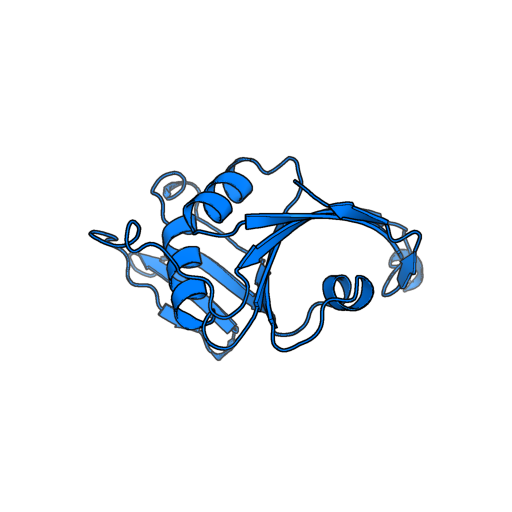 -7.519 -3.814 -2.247 1.00 96.50 122 SER A C 1
ATOM 979 O O . SER A 1 122 ? -7.427 -2.595 -2.158 1.00 96.50 122 SER A O 1
ATOM 981 N N . ILE A 1 123 ? -7.578 -4.454 -3.420 1.00 98.06 123 ILE A N 1
ATOM 982 C CA . ILE A 1 123 ? -7.543 -3.773 -4.727 1.00 98.06 123 ILE A CA 1
ATOM 983 C C . ILE A 1 123 ? -8.623 -2.689 -4.805 1.00 98.06 123 ILE A C 1
ATOM 985 O O . ILE A 1 123 ? -8.303 -1.510 -4.941 1.00 98.06 123 ILE A O 1
ATOM 989 N N . LYS A 1 124 ? -9.887 -3.060 -4.575 1.00 97.19 124 LYS A N 1
ATOM 990 C CA . LYS A 1 124 ? -11.005 -2.105 -4.610 1.00 97.19 124 LYS A CA 1
ATOM 991 C C . LYS A 1 124 ? -10.877 -1.011 -3.549 1.00 97.19 124 LYS A C 1
ATOM 993 O O . LYS A 1 124 ? -11.327 0.110 -3.763 1.00 97.19 124 LYS A O 1
ATOM 998 N N . GLY A 1 125 ? -10.311 -1.329 -2.384 1.00 96.88 125 GLY A N 1
ATOM 999 C CA . GLY A 1 125 ? -10.051 -0.347 -1.331 1.00 96.88 125 GLY A CA 1
ATOM 1000 C C . GLY A 1 125 ? -8.998 0.688 -1.735 1.00 96.88 125 GLY A C 1
ATOM 1001 O O . GLY A 1 125 ? -9.209 1.880 -1.533 1.00 96.88 125 GLY A O 1
ATOM 1002 N N . MET A 1 126 ? -7.897 0.249 -2.344 1.00 97.75 126 MET A N 1
ATOM 1003 C CA . MET A 1 126 ? -6.844 1.138 -2.842 1.00 97.75 126 MET A CA 1
ATOM 1004 C C . MET A 1 126 ? -7.348 2.035 -3.978 1.00 97.75 126 MET A C 1
ATOM 1006 O O . MET A 1 126 ? -7.129 3.244 -3.935 1.00 97.75 126 MET A O 1
ATOM 1010 N N . GLU A 1 127 ? -8.075 1.471 -4.945 1.00 96.75 127 GLU A N 1
ATOM 1011 C CA . GLU A 1 127 ? -8.668 2.231 -6.057 1.00 96.75 127 GLU A CA 1
ATOM 1012 C C . GLU A 1 127 ? -9.643 3.296 -5.547 1.00 96.75 127 GLU A C 1
ATOM 1014 O O . GLU A 1 127 ? -9.539 4.465 -5.913 1.00 96.75 127 GLU A O 1
ATOM 1019 N N . LYS A 1 128 ? -10.540 2.928 -4.619 1.00 95.62 128 LYS A N 1
ATOM 1020 C CA . LYS A 1 128 ? -11.462 3.881 -3.978 1.00 95.62 128 LYS A CA 1
ATOM 1021 C C . LYS A 1 128 ? -10.731 5.005 -3.251 1.00 95.62 128 LYS A C 1
ATOM 1023 O O . LYS A 1 128 ? -11.213 6.131 -3.261 1.00 95.62 128 LYS A O 1
ATOM 1028 N N . ALA A 1 129 ? -9.597 4.708 -2.616 1.00 96.12 129 ALA A N 1
ATOM 1029 C CA . ALA A 1 129 ? -8.792 5.708 -1.921 1.00 96.12 129 ALA A CA 1
ATOM 1030 C C . ALA A 1 129 ? -8.109 6.706 -2.874 1.00 96.12 129 ALA A C 1
ATOM 1032 O O . ALA A 1 129 ? -7.721 7.789 -2.430 1.00 96.12 129 ALA A O 1
ATOM 1033 N N . GLY A 1 130 ? -7.992 6.363 -4.162 1.00 95.62 130 GLY A N 1
ATOM 1034 C CA . GLY A 1 130 ? -7.347 7.177 -5.192 1.00 95.62 130 GLY A CA 1
ATOM 1035 C C . GLY A 1 130 ? -5.962 6.681 -5.611 1.00 95.62 130 GLY A C 1
ATOM 1036 O O . GLY A 1 130 ? -5.229 7.427 -6.256 1.00 95.62 130 GLY A O 1
ATOM 1037 N N . LEU A 1 131 ? -5.574 5.451 -5.251 1.00 96.88 131 LEU A N 1
ATOM 1038 C CA . LEU A 1 131 ? -4.388 4.834 -5.842 1.00 96.88 131 LEU A CA 1
ATOM 1039 C C . LEU A 1 131 ? -4.703 4.288 -7.236 1.00 96.88 131 LEU A C 1
ATOM 1041 O O . LEU A 1 131 ? -5.759 3.703 -7.465 1.00 96.88 131 LEU A O 1
ATOM 1045 N N . ILE A 1 132 ? -3.734 4.412 -8.136 1.00 96.50 132 ILE A N 1
ATOM 1046 C CA . ILE A 1 132 ? -3.833 3.973 -9.528 1.00 96.50 132 ILE A CA 1
ATOM 1047 C C . ILE A 1 132 ? -2.928 2.747 -9.720 1.00 96.50 132 ILE A C 1
ATOM 1049 O O . ILE A 1 132 ? -1.805 2.744 -9.195 1.00 96.50 132 ILE A O 1
ATOM 1053 N N . PRO A 1 133 ? -3.378 1.693 -10.428 1.00 97.50 133 PRO A N 1
ATOM 1054 C CA . PRO A 1 133 ? -2.510 0.577 -10.782 1.00 97.50 133 PRO A CA 1
ATOM 1055 C C . PRO A 1 133 ? -1.354 1.070 -11.658 1.00 97.50 133 PRO A C 1
ATOM 1057 O O . PRO A 1 133 ? -1.555 1.826 -12.599 1.00 97.50 133 PRO A O 1
ATOM 1060 N N . LEU A 1 134 ? -0.131 0.646 -11.343 1.00 97.06 134 LEU A N 1
ATOM 1061 C CA . LEU A 1 134 ? 1.073 1.075 -12.060 1.00 97.06 134 LEU A CA 1
ATOM 1062 C C . LEU A 1 134 ? 1.717 -0.079 -12.828 1.00 97.06 134 LEU A C 1
ATOM 1064 O O . LEU A 1 134 ? 2.108 0.058 -13.988 1.00 97.06 134 LEU A O 1
ATOM 1068 N N . ALA A 1 135 ? 1.890 -1.218 -12.160 1.00 97.94 135 ALA A N 1
ATOM 1069 C CA . ALA A 1 135 ? 2.570 -2.367 -12.740 1.00 97.94 135 ALA A CA 1
ATOM 1070 C C . ALA A 1 135 ? 2.255 -3.666 -11.994 1.00 97.94 135 ALA A C 1
ATOM 1072 O O . ALA A 1 135 ? 1.799 -3.661 -10.854 1.00 97.94 135 ALA A O 1
ATOM 1073 N N . ARG A 1 136 ? 2.594 -4.797 -12.607 1.00 98.25 136 ARG A N 1
ATOM 1074 C CA . ARG A 1 136 ? 2.721 -6.103 -11.963 1.00 98.25 136 ARG A CA 1
ATOM 1075 C C . ARG A 1 136 ? 4.195 -6.475 -11.867 1.00 98.25 136 ARG A C 1
ATOM 1077 O O . ARG A 1 136 ? 4.888 -6.556 -12.882 1.00 98.25 136 ARG A O 1
ATOM 1084 N N . LEU A 1 137 ? 4.664 -6.694 -10.644 1.00 98.25 137 LEU A N 1
ATOM 1085 C CA . LEU A 1 137 ? 6.041 -7.047 -10.323 1.00 98.25 137 LEU A CA 1
ATOM 1086 C C . LEU A 1 137 ? 6.149 -8.555 -10.122 1.00 98.25 137 LEU A C 1
ATOM 1088 O O . LEU A 1 137 ? 5.457 -9.125 -9.274 1.00 98.25 137 LEU A O 1
ATOM 1092 N N . ARG A 1 138 ? 7.048 -9.190 -10.875 1.00 98.19 138 ARG A N 1
ATOM 1093 C CA . ARG A 1 138 ? 7.347 -10.619 -10.762 1.00 98.19 138 ARG A CA 1
ATOM 1094 C C . ARG A 1 138 ? 8.836 -10.847 -10.592 1.00 98.19 138 ARG A C 1
ATOM 1096 O O . ARG A 1 138 ? 9.639 -10.243 -11.297 1.00 98.19 138 ARG A O 1
ATOM 1103 N N . CYS A 1 139 ? 9.215 -11.717 -9.666 1.00 97.69 139 CYS A N 1
ATOM 1104 C CA . CYS A 1 139 ? 10.604 -12.145 -9.497 1.00 97.69 139 CYS A CA 1
ATOM 1105 C C . CYS A 1 139 ? 10.687 -13.419 -8.657 1.00 97.69 139 CYS A C 1
ATOM 1107 O O . CYS A 1 139 ? 9.734 -13.786 -7.968 1.00 97.69 139 CYS A O 1
ATOM 1109 N N . LEU A 1 140 ? 11.861 -14.042 -8.636 1.00 96.81 140 LEU A N 1
ATOM 1110 C CA . LEU A 1 140 ? 12.193 -15.074 -7.660 1.00 96.81 140 LEU A CA 1
ATOM 1111 C C . LEU A 1 140 ? 13.019 -14.452 -6.530 1.00 96.81 140 LEU A C 1
ATOM 1113 O O . LEU A 1 140 ? 14.100 -13.913 -6.773 1.00 96.81 140 LEU A O 1
ATOM 1117 N N . LYS A 1 141 ? 12.519 -14.516 -5.295 1.00 94.56 141 LYS A N 1
ATOM 1118 C CA . LYS A 1 141 ? 13.229 -14.028 -4.110 1.00 94.56 141 LYS A CA 1
ATOM 1119 C C . LYS A 1 141 ? 13.979 -15.172 -3.433 1.00 94.56 141 LYS A C 1
ATOM 1121 O O . LYS A 1 141 ? 13.375 -16.189 -3.104 1.00 94.56 141 LYS A O 1
ATOM 1126 N N . ILE A 1 142 ? 15.270 -14.981 -3.172 1.00 92.94 142 ILE A N 1
ATOM 1127 C CA . ILE A 1 142 ? 16.112 -15.906 -2.398 1.00 92.94 142 ILE A CA 1
ATOM 1128 C C . ILE A 1 142 ? 16.839 -15.082 -1.332 1.00 92.94 142 ILE A C 1
ATOM 1130 O O . ILE A 1 142 ? 17.777 -14.342 -1.631 1.00 92.94 142 ILE A O 1
ATOM 1134 N N . GLY A 1 143 ? 16.377 -15.146 -0.080 1.00 88.44 143 GLY A N 1
ATOM 1135 C CA . GLY A 1 143 ? 16.882 -14.267 0.981 1.00 88.44 143 GLY A CA 1
ATOM 1136 C C . GLY A 1 143 ? 16.709 -12.774 0.621 1.00 88.44 143 GLY A C 1
ATOM 1137 O O . GLY A 1 143 ? 15.572 -12.348 0.389 1.00 88.44 143 GLY A O 1
ATOM 1138 N N . PRO A 1 144 ? 17.788 -11.962 0.582 1.00 88.56 144 PRO A N 1
ATOM 1139 C CA . PRO A 1 144 ? 17.732 -10.555 0.171 1.00 88.56 144 PRO A CA 1
ATOM 1140 C C . PRO A 1 144 ? 17.837 -10.338 -1.352 1.00 88.56 144 PRO A C 1
ATOM 1142 O O . PRO A 1 144 ? 17.731 -9.196 -1.800 1.00 88.56 144 PRO A O 1
ATOM 1145 N N . ILE A 1 145 ? 18.063 -11.394 -2.142 1.00 91.69 145 ILE A N 1
ATOM 1146 C CA . ILE A 1 145 ? 18.313 -11.312 -3.587 1.00 91.69 145 ILE A CA 1
ATOM 1147 C C . ILE A 1 145 ? 16.998 -11.469 -4.362 1.00 91.69 145 ILE A C 1
ATOM 1149 O O . ILE A 1 145 ? 16.175 -12.326 -4.035 1.00 91.69 145 ILE A O 1
ATOM 1153 N N . TYR A 1 146 ? 16.829 -10.660 -5.413 1.00 94.81 146 TYR A N 1
ATOM 1154 C CA . TYR A 1 146 ? 15.688 -10.687 -6.330 1.00 94.81 146 TYR A CA 1
ATOM 1155 C C . TYR A 1 146 ? 16.176 -11.005 -7.750 1.00 94.81 146 TYR A C 1
ATOM 1157 O O . TYR A 1 146 ? 16.829 -10.177 -8.388 1.00 94.81 146 TYR A O 1
ATOM 1165 N N . LEU A 1 147 ? 15.867 -12.206 -8.238 1.00 95.44 147 LEU A N 1
ATOM 1166 C CA . LEU A 1 147 ? 16.269 -12.721 -9.551 1.00 95.44 147 LEU A CA 1
ATOM 1167 C C . LEU A 1 147 ? 15.112 -12.645 -10.553 1.00 95.44 147 LEU A C 1
ATOM 1169 O O . LEU A 1 147 ? 13.946 -12.638 -10.156 1.00 95.44 147 LEU A O 1
ATOM 1173 N N . ASN A 1 148 ? 15.433 -12.635 -11.852 1.00 95.69 148 ASN A N 1
ATOM 1174 C CA . ASN A 1 148 ? 14.457 -12.653 -12.953 1.00 95.69 148 ASN A CA 1
ATOM 1175 C C . ASN A 1 148 ? 13.356 -11.590 -12.793 1.00 95.69 148 ASN A C 1
ATOM 1177 O O . ASN A 1 148 ? 12.167 -11.875 -12.935 1.00 95.69 148 ASN A O 1
ATOM 1181 N N . LYS A 1 149 ? 13.765 -10.371 -12.422 1.00 96.69 149 LYS A N 1
ATOM 1182 C CA . LYS A 1 149 ? 12.862 -9.242 -12.187 1.00 96.69 149 LYS A CA 1
ATOM 1183 C C . LYS A 1 149 ? 12.161 -8.869 -13.488 1.00 96.69 149 LYS A C 1
ATOM 1185 O O . LYS A 1 149 ? 12.821 -8.525 -14.464 1.00 96.69 149 LYS A O 1
ATOM 1190 N N . ASN A 1 150 ? 10.839 -8.910 -13.472 1.00 97.12 150 ASN A N 1
ATOM 1191 C CA . ASN A 1 150 ? 9.984 -8.538 -14.584 1.00 97.12 150 ASN A CA 1
ATOM 1192 C C . ASN A 1 150 ? 8.921 -7.547 -14.101 1.00 97.12 150 ASN A C 1
ATOM 1194 O O . ASN A 1 150 ? 8.258 -7.785 -13.087 1.00 97.12 150 ASN A O 1
ATOM 1198 N N . THR A 1 151 ? 8.759 -6.460 -14.846 1.00 96.81 151 THR A N 1
ATOM 1199 C CA . THR A 1 151 ? 7.770 -5.414 -14.593 1.00 96.81 151 THR A CA 1
ATOM 1200 C C . THR A 1 151 ? 6.869 -5.319 -15.810 1.00 96.81 151 THR A C 1
ATOM 1202 O O . THR A 1 151 ? 7.327 -4.947 -16.887 1.00 96.81 151 THR A O 1
ATOM 1205 N N . VAL A 1 152 ? 5.587 -5.624 -15.634 1.00 96.81 152 VAL A N 1
ATOM 1206 C CA . VAL A 1 152 ? 4.572 -5.464 -16.683 1.00 96.81 152 VAL A CA 1
ATOM 1207 C C . VAL A 1 152 ? 3.733 -4.248 -16.323 1.00 96.81 152 VAL A C 1
ATOM 1209 O O . VAL A 1 152 ? 3.130 -4.240 -15.252 1.00 96.81 152 VAL A O 1
ATOM 1212 N N . LYS A 1 153 ? 3.721 -3.211 -17.163 1.00 94.50 153 LYS A N 1
ATOM 1213 C CA . LYS A 1 153 ? 2.855 -2.044 -16.940 1.00 94.50 153 LYS A CA 1
ATOM 1214 C C . LYS A 1 153 ? 1.387 -2.455 -17.032 1.00 94.50 153 LYS A C 1
ATOM 1216 O O . LYS A 1 153 ? 1.053 -3.381 -17.770 1.00 94.50 153 LYS A O 1
ATOM 1221 N N . ILE A 1 154 ? 0.555 -1.808 -16.229 1.00 90.50 154 ILE A N 1
ATOM 1222 C CA . ILE A 1 154 ? -0.897 -1.957 -16.291 1.00 90.50 154 ILE A CA 1
ATOM 1223 C C . ILE A 1 154 ? -1.396 -0.669 -16.938 1.00 90.50 154 ILE A C 1
ATOM 1225 O O . ILE A 1 154 ? -1.157 0.400 -16.380 1.00 90.50 154 ILE A O 1
ATOM 1229 N N . ASP A 1 155 ? -1.964 -0.801 -18.133 1.00 71.94 155 ASP A N 1
ATOM 1230 C CA . ASP A 1 155 ? -2.572 0.299 -18.889 1.00 71.94 155 ASP A CA 1
ATOM 1231 C C . ASP A 1 155 ? -3.988 0.606 -18.378 1.00 71.94 155 ASP A C 1
ATOM 1233 O O . ASP A 1 155 ? -4.684 -0.351 -17.951 1.00 71.94 155 ASP A O 1
#

Secondary structure (DSSP, 8-state):
--GGGG---EEEEEEEEEE-TTPPPPTTS-TT--S--EEETTTTEEEEEETTEEEEEEEEES--HHHHHTTPPSSEEEEEEEEE-GGGTTSSHHHHHHHHHHHHHTTTSEEEEEE-TT-HHHHHHHHHHT-EEEEEEEEEEETTEEEEEEEEE--

Sequence (155 aa):
MGLLNKLKPFPVDLLLYSCTRNSALSDALNKDFPYQIDFSEADSQFIIKEKGNLIHRSKLFTSSLLLKNFGYKQPYIAIGDCFTDDNYRGQGIYPNVLHHILKKFVSTHDVYMLVAPTNTPSIKGMEKAGLIPLARLRCLKIGPIYLNKNTVKID

InterPro domains:
  IPR000182 GNAT domain [PF00583] (69-130)
  IPR016181 Acyl-CoA N-acyltransferase [SSF55729] (74-142)